Protein AF-A0A8T1V4T6-F1 (afdb_monomer_lite)

InterPro domains:
  IPR004567 Type II pantothenate kinase [PF03630] (60-181)

Organism: NCBI:txid221518

Radius of gyration: 31.43 Å; chains: 1; bounding box: 67×46×110 Å

Foldseek 3Di:
DDDDDDDDDPPPPVVVVVVVVVVVVVVVVVVVVVVVVVVVVVVVVVVVVVLVQLQLLAQWEWEQAPWKIKIKGKDAPCDPLVVVVVVVVVVVVVPDPQDPVRVVVCQLGPVVVVVVLVPADCPDQKHKPPVPKDDDVVRRTIMIMIMHTSVCVVVVVVVCVVSVNCSRHPDHHYHYPVVVD

Secondary structure (DSSP, 8-state):
-----------SHHHHHHHHHHHHHHHHHHHHHHHHHHHHHHHHHHHHHHHHHT-GGGGEEEEE-SSEEEEEEEEESSSHHHHHHHHHHHHHTS-S---HHHHHHHTT-HHHHHHHHHH--TTSSSEE-GGG-EEEGGGTEEEEEEEEEGGGHHHHHHHHHHTTGGGT----EEESGGGT-

Sequence (181 aa):
MAALVSTAAPRGRHSEVFWTRVFLFGASCVAGLIIARRRKLRRFHLHILNAKSADCGRLFGLDIGGTLAKMVYFQSADGAAAAQRRQMERQLNRSDPLTASERRRVEGSLPLIDDFVMSLHATDEAQREERLQMFVPELGGTIHFINFPTAKMDEITDFVRRRFFHRYIKKIACTGGGAFK

pLDDT: mean 80.31, std 15.37, range [41.31, 97.94]

Structure (mmCIF, N/CA/C/O backbone):
data_AF-A0A8T1V4T6-F1
#
_entry.id   AF-A0A8T1V4T6-F1
#
loop_
_atom_site.group_PDB
_atom_site.id
_atom_site.type_symbol
_atom_site.label_atom_id
_atom_site.label_alt_id
_atom_site.label_comp_id
_atom_site.label_asym_id
_atom_site.label_entity_id
_atom_site.label_seq_id
_atom_site.pdbx_PDB_ins_code
_atom_site.Cartn_x
_atom_site.Cartn_y
_atom_site.Cartn_z
_atom_site.occupancy
_atom_site.B_iso_or_equiv
_atom_site.auth_seq_id
_atom_site.auth_comp_id
_atom_site.auth_asym_id
_atom_site.auth_atom_id
_atom_site.pdbx_PDB_model_num
ATOM 1 N N . MET A 1 1 ? 50.182 -22.732 -92.334 1.00 41.31 1 MET A N 1
ATOM 2 C CA . MET A 1 1 ? 49.968 -23.240 -90.962 1.00 41.31 1 MET A CA 1
ATOM 3 C C . MET A 1 1 ? 49.530 -22.077 -90.095 1.00 41.31 1 MET A C 1
ATOM 5 O O . MET A 1 1 ? 50.214 -21.064 -90.074 1.00 41.31 1 MET A O 1
ATOM 9 N N . ALA A 1 2 ? 48.349 -22.196 -89.494 1.00 44.50 2 ALA A N 1
ATOM 10 C CA . ALA A 1 2 ? 47.693 -21.164 -88.699 1.00 44.50 2 ALA A CA 1
ATOM 11 C C . ALA A 1 2 ? 48.099 -21.256 -87.220 1.00 44.50 2 ALA A C 1
ATOM 13 O O . ALA A 1 2 ? 48.260 -22.358 -86.702 1.00 44.50 2 ALA A O 1
ATOM 14 N N . ALA A 1 3 ? 48.172 -20.115 -86.534 1.00 42.84 3 ALA A N 1
ATOM 15 C CA . ALA A 1 3 ? 48.060 -20.046 -85.080 1.00 42.84 3 ALA A CA 1
ATOM 16 C C . ALA A 1 3 ? 47.331 -18.747 -84.700 1.00 42.84 3 ALA A C 1
ATOM 18 O O . ALA A 1 3 ? 47.912 -17.665 -84.683 1.00 42.84 3 ALA A O 1
ATOM 19 N N . LEU A 1 4 ? 46.027 -18.867 -84.443 1.00 48.00 4 LEU A N 1
ATOM 20 C CA . LEU A 1 4 ? 45.210 -17.842 -83.797 1.00 48.00 4 LEU A CA 1
ATOM 21 C C . LEU A 1 4 ? 45.534 -17.855 -82.298 1.00 48.00 4 LEU A C 1
ATOM 23 O O . LEU A 1 4 ? 45.198 -18.806 -81.594 1.00 48.00 4 LEU A O 1
ATOM 27 N N . VAL A 1 5 ? 46.178 -16.798 -81.804 1.00 46.62 5 VAL A N 1
ATOM 28 C CA . VAL A 1 5 ? 46.331 -16.555 -80.365 1.00 46.62 5 VAL A CA 1
ATOM 29 C C . VAL A 1 5 ? 45.009 -15.995 -79.841 1.00 46.62 5 VAL A C 1
ATOM 31 O O . VAL A 1 5 ? 44.664 -14.841 -80.078 1.00 46.62 5 VAL A O 1
ATOM 34 N N . SER A 1 6 ? 44.250 -16.843 -79.149 1.00 45.31 6 SER A N 1
ATOM 35 C CA . SER A 1 6 ? 43.031 -16.469 -78.433 1.00 45.31 6 SER A CA 1
ATOM 36 C C . SER A 1 6 ? 43.394 -15.690 -77.167 1.00 45.31 6 SER A C 1
ATOM 38 O O . SER A 1 6 ? 43.809 -16.271 -76.164 1.00 45.31 6 SER A O 1
ATOM 40 N N . THR A 1 7 ? 43.215 -14.372 -77.190 1.00 47.09 7 THR A N 1
ATOM 41 C CA . THR A 1 7 ? 43.298 -13.517 -76.003 1.00 47.09 7 THR A CA 1
ATOM 42 C C . THR A 1 7 ? 42.040 -13.699 -75.147 1.00 47.09 7 THR A C 1
ATOM 44 O O . THR A 1 7 ? 40.992 -13.099 -75.376 1.00 47.09 7 THR A O 1
ATOM 47 N N . ALA A 1 8 ? 42.124 -14.572 -74.141 1.00 47.97 8 ALA A N 1
ATOM 48 C CA . ALA A 1 8 ? 41.074 -14.732 -73.141 1.00 47.97 8 ALA A CA 1
ATOM 49 C C . ALA A 1 8 ? 41.021 -13.496 -72.220 1.00 47.97 8 ALA A C 1
ATOM 51 O O . ALA A 1 8 ? 41.968 -13.195 -71.495 1.00 47.97 8 ALA A O 1
ATOM 52 N N . ALA A 1 9 ? 39.902 -12.770 -72.259 1.00 56.16 9 ALA A N 1
ATOM 53 C CA . ALA A 1 9 ? 39.629 -11.616 -71.405 1.00 56.16 9 ALA A CA 1
ATOM 54 C C . ALA A 1 9 ? 39.492 -12.004 -69.911 1.00 56.16 9 ALA A C 1
ATOM 56 O O . ALA A 1 9 ? 39.000 -13.094 -69.598 1.00 56.16 9 ALA A O 1
ATOM 57 N N . PRO A 1 10 ? 39.832 -11.112 -68.957 1.00 51.41 10 PRO A N 1
ATOM 58 C CA . PRO A 1 10 ? 39.801 -11.423 -67.531 1.00 51.41 10 PRO A CA 1
ATOM 59 C C . PRO A 1 10 ? 38.364 -11.337 -66.988 1.00 51.41 10 PRO A C 1
ATOM 61 O O . PRO A 1 10 ? 37.916 -10.289 -66.531 1.00 51.41 10 PRO A O 1
ATOM 64 N N . ARG A 1 11 ? 37.614 -12.447 -67.016 1.00 55.03 11 ARG A N 1
ATOM 65 C CA . ARG A 1 11 ? 36.225 -12.517 -66.503 1.00 55.03 11 ARG A CA 1
ATOM 66 C C . ARG A 1 11 ? 36.086 -12.791 -64.992 1.00 55.03 11 ARG A C 1
ATOM 68 O O . ARG A 1 11 ? 34.968 -12.788 -64.493 1.00 55.03 11 ARG A O 1
ATOM 75 N N . GLY A 1 12 ? 37.177 -12.985 -64.244 1.00 58.31 12 GLY A N 1
ATOM 76 C CA . GLY A 1 12 ? 37.119 -13.450 -62.842 1.00 58.31 12 GLY A CA 1
ATOM 77 C C . GLY A 1 12 ? 37.014 -12.377 -61.745 1.00 58.31 12 GLY A C 1
ATOM 78 O O . GLY A 1 12 ? 36.617 -12.683 -60.627 1.00 58.31 12 GLY A O 1
ATOM 79 N N . ARG A 1 13 ? 37.353 -11.109 -62.019 1.00 57.75 13 ARG A N 1
ATOM 80 C CA . ARG A 1 13 ? 37.477 -10.083 -60.956 1.00 57.75 13 ARG A CA 1
ATOM 81 C C . ARG A 1 13 ? 36.145 -9.445 -60.550 1.00 57.75 13 ARG A C 1
ATOM 83 O O . ARG A 1 13 ? 35.977 -9.035 -59.408 1.00 57.75 13 ARG A O 1
ATOM 90 N N . HIS A 1 14 ? 35.194 -9.369 -61.479 1.00 59.72 14 HIS A N 1
ATOM 91 C CA . HIS A 1 14 ? 33.883 -8.758 -61.240 1.00 59.72 14 HIS A CA 1
ATOM 92 C C . HIS A 1 14 ? 32.941 -9.659 -60.427 1.00 59.72 14 HIS A C 1
ATOM 94 O O . HIS A 1 14 ? 32.147 -9.147 -59.639 1.00 59.72 14 HIS A O 1
ATOM 100 N N . SER A 1 15 ? 33.040 -10.985 -60.581 1.00 70.19 15 SER A N 1
ATOM 101 C CA . SER A 1 15 ? 32.214 -11.947 -59.842 1.00 70.19 15 SER A CA 1
ATOM 102 C C . SER A 1 15 ? 32.583 -11.994 -58.361 1.00 70.19 15 SER A C 1
ATOM 104 O O . SER A 1 15 ? 31.698 -11.930 -57.516 1.00 70.19 15 SER A O 1
ATOM 106 N N . GLU A 1 16 ? 33.876 -12.025 -58.039 1.00 76.88 16 GLU A N 1
ATOM 107 C CA . GLU A 1 16 ? 34.390 -12.019 -56.660 1.00 76.88 16 GLU A CA 1
ATOM 108 C C . GLU A 1 16 ? 33.933 -10.774 -55.886 1.00 76.88 16 GLU A C 1
ATOM 110 O O . GLU A 1 16 ? 33.398 -10.866 -54.780 1.00 76.88 16 GLU A O 1
ATOM 115 N N . VAL A 1 17 ? 34.065 -9.592 -56.496 1.00 80.94 17 VAL A N 1
ATOM 116 C CA . VAL A 1 17 ? 33.632 -8.325 -55.889 1.00 80.94 17 VAL A CA 1
ATOM 117 C C . VAL A 1 17 ? 32.110 -8.285 -55.721 1.00 80.94 17 VAL A C 1
ATOM 119 O O . VAL A 1 17 ? 31.621 -7.810 -54.695 1.00 80.94 17 VAL A O 1
ATOM 122 N N . PHE A 1 18 ? 31.345 -8.803 -56.686 1.00 82.38 18 PHE A N 1
ATOM 123 C CA . PHE A 1 18 ? 29.888 -8.889 -56.584 1.00 82.38 18 PHE A CA 1
ATOM 124 C C . PHE A 1 18 ? 29.450 -9.790 -55.421 1.00 82.38 18 PHE A C 1
ATOM 126 O O . PHE A 1 18 ? 28.697 -9.342 -54.555 1.00 82.38 18 PHE A O 1
ATOM 133 N N . TRP A 1 19 ? 29.979 -11.014 -55.337 1.00 84.81 19 TRP A N 1
ATOM 134 C CA . TRP A 1 19 ? 29.668 -11.951 -54.254 1.00 84.81 19 TRP A CA 1
ATOM 135 C C . TRP A 1 19 ? 30.104 -11.425 -52.883 1.00 84.81 19 TRP A C 1
ATOM 137 O O . TRP A 1 19 ? 29.357 -11.554 -51.914 1.00 84.81 19 TRP A O 1
ATOM 147 N N . THR A 1 20 ? 31.245 -10.735 -52.808 1.00 86.19 20 THR A N 1
ATOM 148 C CA . THR A 1 20 ? 31.714 -10.088 -51.572 1.00 86.19 20 THR A CA 1
ATOM 149 C C . THR A 1 20 ? 30.748 -8.996 -51.103 1.00 86.19 20 THR A C 1
ATOM 151 O O . THR A 1 20 ? 30.432 -8.909 -49.916 1.00 86.19 20 THR A O 1
ATOM 154 N N . ARG A 1 21 ? 30.217 -8.180 -52.025 1.00 88.31 21 ARG A N 1
ATOM 155 C CA . ARG A 1 21 ? 29.231 -7.129 -51.710 1.00 88.31 21 ARG A CA 1
ATOM 156 C C . ARG A 1 21 ? 27.885 -7.710 -51.282 1.00 88.31 21 ARG A C 1
ATOM 158 O O . ARG A 1 21 ? 27.292 -7.200 -50.335 1.00 88.31 21 ARG A O 1
ATOM 165 N N . VAL A 1 22 ? 27.433 -8.785 -51.929 1.00 88.88 22 VAL A N 1
ATOM 166 C CA . VAL A 1 22 ? 26.210 -9.509 -51.542 1.00 88.88 22 VAL A CA 1
ATOM 167 C C . VAL A 1 22 ? 26.361 -10.123 -50.147 1.00 88.88 22 VAL A C 1
ATOM 169 O O . VAL A 1 22 ? 25.470 -9.966 -49.312 1.00 88.88 22 VAL A O 1
ATOM 172 N N . PHE A 1 23 ? 27.503 -10.751 -49.857 1.00 89.88 23 PHE A N 1
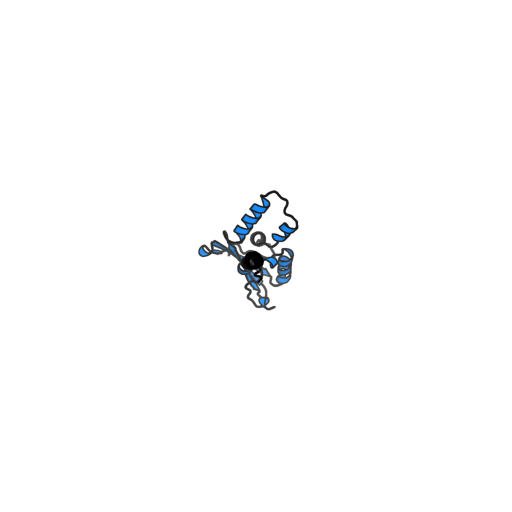ATOM 173 C CA . PHE A 1 23 ? 27.786 -11.324 -48.542 1.00 89.88 23 PHE A CA 1
ATOM 174 C C . PHE A 1 23 ? 27.844 -10.254 -47.444 1.00 89.88 23 PHE A C 1
ATOM 176 O O . PHE A 1 23 ? 27.189 -10.398 -46.413 1.00 89.88 23 PHE A O 1
ATOM 183 N N . LEU A 1 24 ? 28.559 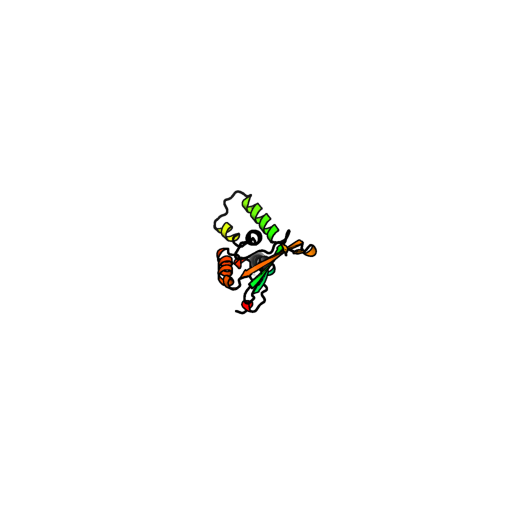-9.146 -47.675 1.00 89.69 24 LEU A N 1
ATOM 184 C CA . LEU A 1 24 ? 28.629 -8.018 -46.737 1.00 89.69 24 LEU A CA 1
ATOM 185 C C . LEU A 1 24 ? 27.253 -7.402 -46.471 1.00 89.69 24 LEU A C 1
ATOM 187 O O . LEU A 1 24 ? 26.930 -7.085 -45.325 1.00 89.69 24 LEU A O 1
ATOM 191 N N . PHE A 1 25 ? 26.425 -7.262 -47.508 1.00 90.44 25 PHE A N 1
ATOM 192 C CA . PHE A 1 25 ? 25.059 -6.770 -47.365 1.00 90.44 25 PHE A CA 1
ATOM 193 C C . PHE A 1 25 ? 24.203 -7.730 -46.528 1.00 90.44 25 PHE A C 1
ATOM 195 O O . PHE A 1 25 ? 23.598 -7.309 -45.543 1.00 90.44 25 PHE A O 1
ATOM 202 N N . GLY A 1 26 ? 24.226 -9.029 -46.847 1.00 91.88 26 GLY A N 1
ATOM 203 C CA . GLY A 1 26 ? 23.513 -10.056 -46.086 1.00 91.88 26 GLY A CA 1
ATOM 204 C C . GLY A 1 26 ? 23.947 -10.112 -44.617 1.00 91.88 26 GLY A C 1
ATOM 205 O O . GLY A 1 26 ? 23.105 -10.090 -43.719 1.00 91.88 26 GLY A O 1
ATOM 206 N N . ALA A 1 27 ? 25.256 -10.093 -44.355 1.00 93.25 27 ALA A N 1
ATOM 207 C CA . ALA A 1 27 ? 25.813 -10.077 -43.005 1.00 93.25 27 ALA A CA 1
ATOM 208 C C . ALA A 1 27 ? 25.408 -8.814 -42.223 1.00 93.25 27 ALA A C 1
ATOM 210 O O . ALA A 1 27 ? 25.050 -8.907 -41.047 1.00 93.25 27 ALA A O 1
ATOM 211 N N . SER A 1 28 ? 25.394 -7.646 -42.875 1.00 93.19 28 SER A N 1
ATOM 212 C CA . SER A 1 28 ? 24.959 -6.379 -42.273 1.00 93.19 28 SER A CA 1
ATOM 213 C C . SER A 1 28 ? 23.466 -6.388 -41.918 1.00 93.19 28 SER A C 1
ATOM 215 O O . SER A 1 28 ? 23.089 -5.995 -40.811 1.00 93.19 28 SER A O 1
ATOM 217 N N . CYS A 1 29 ? 22.608 -6.928 -42.792 1.00 92.81 29 CYS A N 1
ATOM 218 C CA . CYS A 1 29 ? 21.184 -7.109 -42.502 1.00 92.81 29 CYS A CA 1
ATOM 219 C C . CYS A 1 29 ? 20.954 -8.040 -41.302 1.00 92.81 29 CYS A C 1
ATOM 221 O O . CYS A 1 29 ? 20.186 -7.704 -40.396 1.00 92.81 29 CYS A O 1
ATOM 223 N N . VAL A 1 30 ? 21.649 -9.183 -41.250 1.00 93.62 30 VAL A N 1
ATOM 224 C CA . VAL A 1 30 ? 21.557 -10.132 -40.127 1.00 93.62 30 VAL A CA 1
ATOM 225 C C . VAL A 1 30 ? 22.047 -9.490 -38.826 1.00 93.62 30 VAL A C 1
ATOM 227 O O . VAL A 1 30 ? 21.364 -9.578 -37.801 1.00 93.62 30 VAL A O 1
ATOM 230 N N . ALA A 1 31 ? 23.175 -8.777 -38.855 1.00 92.50 31 ALA A N 1
ATOM 231 C CA . ALA A 1 31 ? 23.681 -8.040 -37.699 1.00 92.50 31 ALA A CA 1
ATOM 232 C C . ALA A 1 31 ? 22.678 -6.973 -37.220 1.00 92.50 31 ALA A C 1
ATOM 234 O O . ALA A 1 31 ? 22.408 -6.870 -36.019 1.00 92.50 31 ALA A O 1
ATOM 235 N N . GLY A 1 32 ? 22.055 -6.237 -38.146 1.00 91.81 32 GLY A N 1
ATOM 236 C CA . GLY A 1 32 ? 21.000 -5.265 -37.856 1.00 91.81 32 GLY A CA 1
ATOM 237 C C . GLY A 1 32 ? 19.788 -5.891 -37.159 1.00 91.81 32 GLY A C 1
ATOM 238 O O . GLY A 1 32 ? 19.333 -5.379 -36.131 1.00 91.81 32 GLY A O 1
ATOM 239 N N . LEU A 1 33 ? 19.312 -7.042 -37.644 1.00 92.31 33 LEU A N 1
ATOM 240 C CA . LEU A 1 33 ? 18.215 -7.795 -37.023 1.00 92.31 33 LEU A CA 1
ATOM 241 C C . LEU A 1 33 ? 18.579 -8.292 -35.615 1.00 92.31 33 LEU A C 1
ATOM 243 O O . LEU A 1 33 ? 17.770 -8.175 -34.689 1.00 92.31 33 LEU A O 1
ATOM 247 N N . ILE A 1 34 ? 19.807 -8.783 -35.414 1.00 91.88 34 ILE A N 1
ATOM 248 C CA . ILE A 1 34 ? 20.301 -9.209 -34.096 1.00 91.88 34 ILE A CA 1
ATOM 249 C C . ILE A 1 34 ? 20.349 -8.021 -33.126 1.00 91.88 34 ILE A C 1
ATOM 251 O O . ILE A 1 34 ? 19.895 -8.140 -31.983 1.00 91.88 34 ILE A O 1
ATOM 255 N N . ILE A 1 35 ? 20.846 -6.860 -33.560 1.00 91.00 35 ILE A N 1
ATOM 256 C CA . ILE A 1 35 ? 20.898 -5.642 -32.739 1.00 91.00 35 ILE A CA 1
ATOM 257 C C . ILE A 1 35 ? 19.484 -5.166 -32.388 1.00 91.00 35 ILE A C 1
ATOM 259 O O . ILE A 1 35 ? 19.213 -4.872 -31.219 1.00 91.00 35 ILE A O 1
ATOM 263 N N . ALA A 1 36 ? 18.561 -5.132 -33.353 1.00 88.56 36 ALA A N 1
ATOM 264 C CA . ALA A 1 36 ? 17.168 -4.751 -33.124 1.00 88.56 36 ALA A CA 1
ATOM 265 C C . ALA A 1 36 ? 16.482 -5.691 -32.118 1.00 88.56 36 ALA A C 1
ATOM 267 O O . ALA A 1 36 ? 15.856 -5.227 -31.158 1.00 88.56 36 ALA A O 1
ATOM 268 N N . ARG A 1 37 ? 16.680 -7.010 -32.262 1.00 89.19 37 ARG A N 1
ATOM 269 C CA . ARG A 1 37 ? 16.174 -8.019 -31.320 1.00 89.19 37 ARG A CA 1
ATOM 270 C C . ARG A 1 37 ? 16.769 -7.838 -29.924 1.00 89.19 37 ARG A C 1
ATOM 272 O O . ARG A 1 37 ? 16.021 -7.837 -28.948 1.00 89.19 37 ARG A O 1
ATOM 279 N N . ARG A 1 38 ? 18.084 -7.612 -29.809 1.00 84.38 38 ARG A N 1
ATOM 280 C CA . ARG A 1 38 ? 18.755 -7.342 -28.523 1.00 84.38 38 ARG A CA 1
ATOM 281 C C . ARG A 1 38 ? 18.233 -6.062 -27.865 1.00 84.38 38 ARG A C 1
ATOM 283 O O . ARG A 1 38 ? 18.021 -6.056 -26.656 1.00 84.38 38 ARG A O 1
ATOM 290 N N . ARG A 1 39 ? 17.983 -4.991 -28.628 1.00 83.00 39 ARG A N 1
ATOM 291 C CA . ARG A 1 39 ? 17.390 -3.740 -28.112 1.00 83.00 39 ARG A CA 1
ATOM 292 C C . ARG A 1 39 ? 15.955 -3.952 -27.626 1.00 83.00 39 ARG A C 1
ATOM 294 O O . ARG A 1 39 ? 15.617 -3.487 -26.541 1.00 83.00 39 ARG A O 1
ATOM 301 N N . LYS A 1 40 ? 15.131 -4.687 -28.382 1.00 81.38 40 LYS A N 1
ATOM 302 C CA . LYS A 1 40 ? 13.750 -5.022 -27.993 1.00 81.38 40 LYS A CA 1
ATOM 303 C C . LYS A 1 40 ? 13.717 -5.870 -26.721 1.00 81.38 40 LYS A C 1
ATOM 305 O O . LYS A 1 40 ? 12.962 -5.551 -25.808 1.00 81.38 40 LYS A O 1
ATOM 310 N N . LEU A 1 41 ? 14.586 -6.878 -26.623 1.00 79.44 41 LEU A N 1
ATOM 311 C CA . LEU A 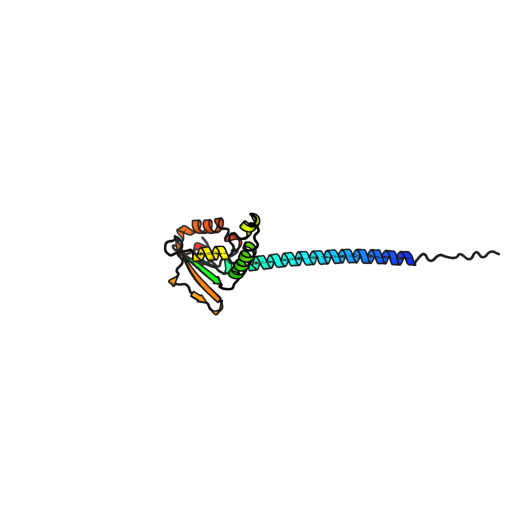1 41 ? 14.697 -7.720 -25.433 1.00 79.44 41 LEU A CA 1
ATOM 312 C C . LEU A 1 41 ? 15.168 -6.921 -24.213 1.00 79.44 41 LEU A C 1
ATOM 314 O O . LEU A 1 41 ? 14.588 -7.074 -23.147 1.00 79.44 41 LEU A O 1
ATOM 318 N N . ARG A 1 42 ? 16.150 -6.019 -24.361 1.00 69.38 42 ARG A N 1
ATOM 319 C CA . ARG A 1 42 ? 16.565 -5.122 -23.267 1.00 69.38 42 ARG A CA 1
ATOM 320 C C . ARG A 1 42 ? 15.434 -4.206 -22.813 1.00 69.38 42 ARG A C 1
ATOM 322 O O . ARG A 1 42 ? 15.231 -4.079 -21.615 1.00 69.38 42 ARG A O 1
ATOM 329 N N . ARG A 1 43 ? 14.678 -3.598 -23.737 1.00 70.38 43 ARG A N 1
ATOM 330 C CA . ARG A 1 43 ? 13.505 -2.771 -23.390 1.00 70.38 43 ARG A CA 1
ATOM 331 C C . ARG A 1 43 ? 12.444 -3.579 -22.648 1.00 70.38 43 ARG A C 1
ATOM 333 O O . ARG A 1 43 ? 11.905 -3.101 -21.661 1.00 70.38 43 ARG A O 1
ATOM 340 N N . PHE A 1 44 ? 12.182 -4.803 -23.095 1.00 62.75 44 PHE A N 1
ATOM 341 C CA . PHE A 1 44 ? 11.249 -5.709 -22.433 1.00 62.75 44 PHE A CA 1
ATOM 342 C C . PHE A 1 44 ? 11.743 -6.128 -21.042 1.00 62.75 44 PHE A C 1
ATOM 344 O O . PHE A 1 44 ? 10.989 -6.068 -20.079 1.00 62.75 44 PHE A O 1
ATOM 351 N N . HIS A 1 45 ? 13.025 -6.468 -20.911 1.00 60.81 45 HIS A N 1
ATOM 352 C CA . HIS A 1 45 ? 13.643 -6.822 -19.636 1.00 60.81 45 HIS A CA 1
ATOM 353 C C . HIS A 1 45 ? 13.622 -5.635 -18.661 1.00 60.81 45 HIS A C 1
ATOM 355 O O . HIS A 1 45 ? 13.239 -5.802 -17.511 1.00 60.81 45 HIS A O 1
ATOM 361 N N . LEU A 1 46 ? 13.946 -4.426 -19.128 1.00 58.47 46 LEU A N 1
ATOM 362 C CA . LEU A 1 46 ? 13.816 -3.192 -18.349 1.00 58.47 46 LEU A CA 1
ATOM 363 C C . LEU A 1 46 ? 12.366 -2.928 -17.944 1.00 58.47 46 LEU A C 1
ATOM 365 O O . LEU A 1 46 ? 12.126 -2.518 -16.818 1.00 58.47 46 LEU A O 1
ATOM 369 N N . HIS A 1 47 ? 11.397 -3.192 -18.822 1.00 60.50 47 HIS A N 1
ATOM 370 C CA . HIS A 1 47 ? 9.980 -3.061 -18.490 1.00 60.50 47 HIS A CA 1
ATOM 371 C C . HIS A 1 47 ? 9.551 -4.065 -17.413 1.00 60.50 47 HIS A C 1
ATOM 373 O O . HIS A 1 47 ? 8.857 -3.682 -16.478 1.00 60.50 47 HIS A O 1
ATOM 379 N N . ILE A 1 48 ? 10.010 -5.318 -17.493 1.00 58.38 48 ILE A N 1
ATOM 380 C CA . ILE A 1 48 ? 9.765 -6.342 -16.468 1.00 58.38 48 ILE A CA 1
ATOM 381 C C . ILE A 1 48 ? 10.417 -5.962 -15.140 1.00 58.38 48 ILE A C 1
ATOM 383 O O . ILE A 1 48 ? 9.772 -6.069 -14.101 1.00 58.38 48 ILE A O 1
ATOM 387 N N . LEU A 1 49 ? 11.682 -5.533 -15.155 1.00 56.22 49 LEU A N 1
ATOM 388 C CA . LEU A 1 49 ? 12.379 -5.100 -13.946 1.00 56.22 49 LEU A CA 1
ATOM 389 C C . LEU A 1 49 ? 11.684 -3.891 -13.325 1.00 56.22 49 LEU A C 1
ATOM 391 O O . LEU A 1 49 ? 11.421 -3.918 -12.131 1.00 56.22 49 LEU A O 1
ATOM 395 N N . ASN A 1 50 ? 11.304 -2.902 -14.138 1.00 57.09 50 ASN A N 1
ATOM 396 C CA . ASN A 1 50 ? 10.570 -1.724 -13.686 1.00 57.09 50 ASN A CA 1
ATOM 397 C C . ASN A 1 50 ? 9.192 -2.092 -13.104 1.00 57.09 50 ASN A C 1
ATOM 399 O O . ASN A 1 50 ? 8.799 -1.599 -12.053 1.00 57.09 50 ASN A O 1
ATOM 403 N N . ALA A 1 51 ? 8.468 -3.013 -13.747 1.00 56.78 51 ALA A N 1
ATOM 404 C CA . ALA A 1 51 ? 7.186 -3.509 -13.253 1.00 56.78 51 ALA A CA 1
ATOM 405 C C . ALA A 1 51 ? 7.329 -4.299 -11.939 1.00 56.78 51 ALA A C 1
ATOM 407 O O . ALA A 1 51 ? 6.471 -4.189 -11.069 1.00 56.78 51 ALA A O 1
ATOM 408 N N . LYS A 1 52 ? 8.421 -5.058 -11.762 1.00 49.69 52 LYS A N 1
ATOM 409 C CA . LYS A 1 52 ? 8.738 -5.766 -10.508 1.00 49.69 52 LYS A CA 1
ATOM 410 C C . LYS A 1 52 ? 9.226 -4.828 -9.398 1.00 49.69 52 LYS A C 1
ATOM 412 O O . LYS A 1 52 ? 8.943 -5.083 -8.230 1.00 49.69 52 LYS A O 1
ATOM 417 N N . SER A 1 53 ? 9.942 -3.754 -9.732 1.00 55.56 53 SER A N 1
ATOM 418 C CA . SER A 1 53 ? 10.342 -2.718 -8.770 1.00 55.56 53 SER A CA 1
ATOM 419 C C . SER A 1 53 ? 9.196 -1.783 -8.386 1.00 55.56 53 SER A C 1
ATOM 421 O O . SER A 1 53 ? 9.298 -1.098 -7.377 1.00 55.56 53 SER A O 1
ATOM 423 N N . ALA A 1 54 ? 8.111 -1.766 -9.164 1.00 63.19 54 ALA A N 1
ATOM 424 C CA . ALA A 1 54 ? 6.916 -0.977 -8.884 1.00 63.19 54 ALA A CA 1
ATOM 425 C C . ALA A 1 54 ? 5.887 -1.699 -7.996 1.00 63.19 54 ALA A C 1
ATOM 427 O O . ALA A 1 54 ? 4.870 -1.090 -7.676 1.00 63.19 54 ALA A O 1
ATOM 428 N N . ASP A 1 55 ? 6.120 -2.965 -7.615 1.00 80.50 55 ASP A N 1
ATOM 429 C CA . ASP A 1 55 ? 5.235 -3.657 -6.673 1.00 80.50 55 ASP A CA 1
ATOM 430 C C . ASP A 1 55 ? 5.434 -3.109 -5.255 1.00 80.50 55 ASP A C 1
ATOM 432 O O . ASP A 1 55 ? 6.416 -3.433 -4.571 1.00 80.50 55 ASP A O 1
ATOM 436 N N . CYS A 1 56 ? 4.494 -2.267 -4.834 1.00 84.81 56 CYS A N 1
ATOM 437 C CA . CYS A 1 56 ? 4.465 -1.659 -3.514 1.00 84.81 56 CYS A CA 1
ATOM 438 C C . CYS A 1 56 ? 3.791 -2.543 -2.461 1.00 84.81 56 CYS A C 1
ATOM 440 O O . CYS A 1 56 ? 3.805 -2.181 -1.290 1.00 84.81 56 CYS A O 1
ATOM 442 N N . GLY A 1 57 ? 3.284 -3.727 -2.824 1.00 88.75 57 GLY A N 1
ATOM 443 C CA . GLY A 1 57 ? 2.661 -4.650 -1.873 1.00 88.75 57 GLY A CA 1
ATOM 444 C C . GLY A 1 57 ? 3.584 -5.091 -0.729 1.00 88.75 57 GLY A C 1
ATOM 445 O O . GLY A 1 57 ? 3.121 -5.346 0.377 1.00 88.75 57 GLY A O 1
ATOM 446 N N . ARG A 1 58 ? 4.908 -5.054 -0.947 1.00 88.94 58 ARG A N 1
ATOM 447 C CA . ARG A 1 58 ? 5.941 -5.291 0.082 1.00 88.94 58 ARG A CA 1
ATOM 448 C C . ARG A 1 58 ? 5.940 -4.285 1.241 1.00 88.94 58 ARG A C 1
ATOM 450 O O . ARG A 1 58 ? 6.581 -4.540 2.251 1.00 88.94 58 ARG A O 1
ATOM 457 N N . LEU A 1 59 ? 5.313 -3.124 1.056 1.00 91.44 59 LEU A N 1
ATOM 458 C CA . LEU A 1 59 ? 5.215 -2.076 2.074 1.00 91.44 59 LEU A CA 1
ATOM 459 C C . LEU A 1 59 ? 4.060 -2.339 3.042 1.00 91.44 59 LEU A C 1
ATOM 461 O O . LEU A 1 59 ? 3.923 -1.618 4.024 1.00 91.44 59 LEU A O 1
ATOM 465 N N . PHE A 1 60 ? 3.236 -3.349 2.756 1.00 94.44 60 PHE A N 1
ATOM 466 C CA . PHE A 1 60 ? 2.052 -3.687 3.524 1.00 94.44 60 PHE A CA 1
ATOM 467 C C . PHE A 1 60 ? 2.217 -5.035 4.219 1.00 94.44 60 PHE A C 1
ATOM 469 O O . PHE A 1 60 ? 2.721 -6.001 3.640 1.00 94.44 60 PHE A O 1
ATOM 476 N N . GLY A 1 61 ? 1.705 -5.107 5.441 1.00 96.56 61 GLY A N 1
ATOM 477 C CA . GLY A 1 61 ? 1.362 -6.352 6.118 1.00 96.56 61 GLY A CA 1
ATOM 478 C C . GLY A 1 61 ? -0.096 -6.296 6.552 1.00 96.56 61 GLY A C 1
ATOM 479 O O . GLY A 1 61 ? -0.558 -5.242 6.980 1.00 96.56 61 GLY A O 1
ATOM 480 N N . LEU A 1 62 ? -0.824 -7.402 6.427 1.00 97.12 62 LEU A N 1
ATOM 481 C CA . LEU A 1 62 ? -2.239 -7.475 6.786 1.00 97.12 62 LEU A CA 1
ATOM 482 C C . LEU A 1 62 ? -2.494 -8.671 7.713 1.00 97.12 62 LEU A C 1
ATOM 484 O O . LEU A 1 62 ? -2.022 -9.775 7.465 1.00 97.12 62 LEU A O 1
ATOM 488 N N . ASP A 1 63 ? -3.243 -8.461 8.784 1.00 97.94 63 ASP A N 1
ATOM 489 C CA . ASP A 1 63 ? -3.750 -9.505 9.675 1.00 97.94 63 ASP A CA 1
ATOM 490 C C . ASP A 1 63 ? -5.273 -9.412 9.694 1.00 97.94 63 ASP A C 1
ATOM 492 O O . ASP A 1 63 ? -5.830 -8.442 10.212 1.00 97.94 63 ASP A O 1
ATOM 496 N N . ILE A 1 64 ? -5.948 -10.398 9.103 1.00 97.62 64 ILE A N 1
ATOM 497 C CA . ILE A 1 64 ? -7.410 -10.435 9.031 1.00 97.62 64 ILE A CA 1
ATOM 498 C C . ILE A 1 64 ? -7.925 -11.389 10.112 1.00 97.62 64 ILE A C 1
ATOM 500 O O . ILE A 1 64 ? -8.054 -12.603 9.912 1.00 97.62 64 ILE A O 1
ATOM 504 N N . GLY A 1 65 ? -8.219 -10.823 11.282 1.00 96.94 65 GLY A N 1
ATOM 505 C CA . GLY A 1 65 ? -8.833 -11.534 12.400 1.00 96.94 65 GLY A CA 1
ATOM 506 C C . GLY A 1 65 ? -10.338 -11.750 12.214 1.00 96.94 65 GLY A C 1
ATOM 507 O O . GLY A 1 65 ? -10.936 -11.292 11.245 1.00 96.94 65 GLY A O 1
ATOM 508 N N . GLY A 1 66 ? -10.981 -12.425 13.173 1.00 96.81 66 GLY A N 1
ATOM 509 C CA . GLY A 1 66 ? -12.433 -12.665 13.130 1.00 96.81 66 GLY A CA 1
ATOM 510 C C . GLY A 1 66 ? -13.280 -11.396 13.286 1.00 96.81 66 GLY A C 1
ATOM 511 O O . GLY A 1 66 ? -14.323 -11.274 12.651 1.00 96.81 66 GLY A O 1
ATOM 512 N N . THR A 1 67 ? -12.806 -10.442 14.090 1.00 96.12 67 THR A N 1
ATOM 513 C CA . THR A 1 67 ? -13.537 -9.203 14.412 1.00 96.12 67 THR A CA 1
ATOM 514 C C . THR A 1 67 ? -12.836 -7.955 13.892 1.00 96.12 67 THR A C 1
ATOM 516 O O . THR A 1 67 ? -13.492 -7.029 13.423 1.00 96.12 67 THR A O 1
ATOM 519 N N . LEU A 1 68 ? -11.508 -7.922 13.986 1.00 95.94 68 LEU A N 1
ATOM 520 C CA . LEU A 1 68 ? -10.690 -6.766 13.648 1.00 95.94 68 LEU A CA 1
ATOM 521 C C . LEU A 1 68 ? -9.613 -7.175 12.646 1.00 95.94 68 LEU A C 1
ATOM 523 O O . LEU A 1 68 ? -8.859 -8.122 12.899 1.00 95.94 68 LEU A O 1
ATOM 527 N N . ALA A 1 69 ? -9.515 -6.418 11.560 1.00 96.94 69 ALA A N 1
ATOM 528 C CA . ALA A 1 69 ? -8.403 -6.469 10.635 1.00 96.94 69 ALA A CA 1
ATOM 529 C C . ALA A 1 69 ? -7.386 -5.379 10.997 1.00 96.94 69 ALA A C 1
ATOM 531 O O . ALA A 1 69 ? -7.752 -4.273 11.402 1.00 96.94 69 ALA A O 1
ATOM 532 N N . LYS A 1 70 ? -6.100 -5.699 10.866 1.00 96.94 70 LYS A N 1
ATOM 533 C CA . LYS A 1 70 ? -4.989 -4.779 11.127 1.00 96.94 70 LYS A CA 1
ATOM 534 C C . LYS A 1 70 ? -4.096 -4.717 9.909 1.00 96.94 70 LYS A C 1
ATOM 536 O O . LYS A 1 70 ? -3.721 -5.753 9.368 1.00 96.94 70 LYS A O 1
ATOM 541 N N . MET A 1 71 ? -3.720 -3.516 9.509 1.00 95.88 71 MET A N 1
ATOM 542 C CA . MET A 1 71 ? -2.782 -3.269 8.431 1.00 95.88 71 MET A CA 1
ATOM 543 C C . MET A 1 71 ? -1.583 -2.494 8.962 1.00 95.88 71 MET A C 1
ATOM 545 O O . MET A 1 71 ? -1.720 -1.500 9.670 1.00 95.88 71 MET A O 1
ATOM 549 N N . VAL A 1 72 ? -0.398 -2.947 8.586 1.00 96.81 72 VAL A N 1
ATOM 550 C CA . VAL A 1 72 ? 0.861 -2.247 8.805 1.00 96.81 72 VAL A CA 1
ATOM 551 C C . VAL A 1 72 ? 1.303 -1.670 7.471 1.00 96.81 72 VAL A C 1
ATOM 553 O O . VAL A 1 72 ? 1.276 -2.375 6.462 1.00 96.81 72 VAL A O 1
ATOM 556 N N . TYR A 1 73 ? 1.712 -0.404 7.463 1.00 95.06 73 TYR A N 1
ATOM 557 C CA . TYR A 1 73 ? 2.209 0.276 6.273 1.00 95.06 73 TYR A CA 1
ATOM 558 C C . TYR A 1 73 ? 3.569 0.923 6.529 1.00 95.06 73 TYR A C 1
ATOM 560 O O . TYR A 1 73 ? 3.703 1.756 7.421 1.00 95.06 73 TYR A O 1
ATOM 568 N N . PHE A 1 74 ? 4.575 0.572 5.731 1.00 94.12 74 PHE A N 1
ATOM 569 C CA . PHE A 1 74 ? 5.878 1.226 5.762 1.00 94.12 74 PHE A CA 1
ATOM 570 C C . PHE A 1 74 ? 5.943 2.365 4.741 1.00 94.12 74 PHE A C 1
ATOM 572 O O . PHE A 1 74 ? 5.973 2.140 3.529 1.00 94.12 74 PHE A O 1
ATOM 579 N N . GLN A 1 75 ? 6.035 3.590 5.246 1.00 91.75 75 GLN A N 1
ATOM 580 C CA . GLN A 1 75 ? 6.249 4.791 4.453 1.00 91.75 75 GLN A CA 1
ATOM 581 C C . GLN A 1 75 ? 7.738 5.149 4.447 1.00 91.75 75 GLN A C 1
ATOM 583 O O . GLN A 1 75 ? 8.305 5.518 5.473 1.00 91.75 75 GLN A O 1
ATOM 588 N N . SER A 1 76 ? 8.378 5.084 3.280 1.00 86.56 76 SER A N 1
ATOM 589 C CA . SER A 1 76 ? 9.775 5.508 3.133 1.00 86.56 76 SER A CA 1
ATOM 590 C C . SER A 1 76 ? 9.868 7.014 2.883 1.00 86.56 76 SER A C 1
ATOM 592 O O . SER A 1 76 ? 9.202 7.520 1.978 1.00 86.56 76 SER A O 1
ATOM 594 N N . ALA A 1 77 ? 10.726 7.715 3.630 1.00 75.88 77 ALA A N 1
ATOM 595 C CA . ALA A 1 77 ? 10.932 9.156 3.469 1.00 75.88 77 ALA A CA 1
ATOM 596 C C . ALA A 1 77 ? 11.681 9.503 2.165 1.00 75.88 77 ALA A C 1
ATOM 598 O O . ALA A 1 77 ? 11.370 10.500 1.519 1.00 75.88 77 ALA A O 1
ATOM 599 N N . ASP A 1 78 ? 12.605 8.637 1.730 1.00 70.94 78 ASP A N 1
ATOM 600 C CA . ASP A 1 78 ? 13.463 8.852 0.550 1.00 70.94 78 ASP A CA 1
ATOM 601 C C . ASP A 1 78 ? 13.342 7.760 -0.531 1.00 70.94 78 ASP A C 1
ATOM 603 O O . ASP A 1 78 ? 14.092 7.738 -1.510 1.00 70.94 78 ASP A O 1
ATOM 607 N N . GLY A 1 79 ? 12.391 6.838 -0.375 1.00 68.06 79 GLY A N 1
ATOM 608 C CA . GLY A 1 79 ? 12.250 5.658 -1.226 1.00 68.06 79 GLY A CA 1
ATOM 609 C C . GLY A 1 79 ? 11.503 5.880 -2.546 1.00 68.06 79 GLY A C 1
ATOM 610 O O . GLY A 1 79 ? 11.372 6.985 -3.075 1.00 68.06 79 GLY A O 1
ATOM 611 N N . ALA A 1 80 ? 10.971 4.785 -3.098 1.00 65.69 80 ALA A N 1
ATOM 612 C CA . ALA A 1 80 ? 10.279 4.777 -4.391 1.00 65.69 80 ALA A CA 1
ATOM 613 C C . ALA A 1 80 ? 9.101 5.769 -4.464 1.00 65.69 80 ALA A C 1
ATOM 615 O O . ALA A 1 80 ? 8.870 6.348 -5.524 1.00 65.69 80 ALA A O 1
ATOM 616 N N . ALA A 1 81 ? 8.399 6.002 -3.348 1.00 67.19 81 ALA A N 1
ATOM 617 C CA . ALA A 1 81 ? 7.317 6.981 -3.253 1.00 67.19 81 ALA A CA 1
ATOM 618 C C . ALA A 1 81 ? 7.827 8.409 -3.486 1.00 67.19 81 ALA A C 1
ATOM 620 O O . ALA A 1 81 ? 7.309 9.110 -4.350 1.00 67.19 81 ALA A O 1
ATOM 621 N N . ALA A 1 82 ? 8.892 8.817 -2.788 1.00 69.38 82 ALA A N 1
ATOM 622 C CA . ALA A 1 82 ? 9.510 10.132 -2.939 1.00 69.38 82 ALA A CA 1
ATOM 623 C C . ALA A 1 82 ? 10.082 10.335 -4.352 1.00 69.38 82 ALA A C 1
ATOM 625 O O . ALA A 1 82 ? 9.909 11.395 -4.954 1.00 69.38 82 ALA A O 1
ATOM 626 N N . ALA A 1 83 ? 10.709 9.305 -4.931 1.00 71.50 83 ALA A N 1
ATOM 627 C CA . ALA A 1 83 ? 11.178 9.346 -6.315 1.00 71.50 83 ALA A CA 1
ATOM 628 C C . ALA A 1 83 ? 10.019 9.496 -7.322 1.00 71.50 83 ALA A C 1
ATOM 630 O O . ALA A 1 83 ? 10.111 10.312 -8.243 1.00 71.50 83 ALA A O 1
ATOM 631 N N . GLN A 1 84 ? 8.917 8.758 -7.129 1.00 70.00 84 GLN A N 1
ATOM 632 C CA . GLN A 1 84 ? 7.705 8.883 -7.945 1.00 70.00 84 GLN A CA 1
ATOM 633 C C . GLN A 1 84 ? 7.034 10.251 -7.776 1.00 70.00 84 GLN A C 1
ATOM 635 O O . GLN A 1 84 ? 6.668 10.843 -8.789 1.00 70.00 84 GLN A O 1
ATOM 640 N N . ARG A 1 85 ? 6.938 10.791 -6.550 1.00 70.88 85 ARG A N 1
ATOM 641 C CA . ARG A 1 85 ? 6.447 12.158 -6.276 1.00 70.88 85 ARG A CA 1
ATOM 642 C C . ARG A 1 85 ? 7.258 13.190 -7.043 1.00 70.88 85 ARG A C 1
ATOM 644 O O . ARG A 1 85 ? 6.697 13.906 -7.861 1.00 70.88 85 ARG A O 1
ATOM 651 N N . ARG A 1 86 ? 8.587 13.182 -6.887 1.00 75.06 86 ARG A N 1
ATOM 652 C CA . ARG A 1 86 ? 9.491 14.103 -7.599 1.00 75.06 86 ARG A CA 1
ATOM 653 C C . ARG A 1 86 ? 9.342 13.984 -9.116 1.00 75.06 86 ARG A C 1
ATOM 655 O O . ARG A 1 86 ? 9.402 14.983 -9.827 1.00 75.06 86 ARG A O 1
ATOM 662 N N . GLN A 1 87 ? 9.165 12.771 -9.644 1.00 72.94 87 GLN A N 1
ATOM 663 C CA . GLN A 1 87 ? 8.927 12.569 -11.074 1.00 72.94 87 GLN A CA 1
ATOM 664 C C . GLN A 1 87 ? 7.566 13.129 -11.513 1.00 72.94 87 GLN A C 1
ATOM 666 O O . GLN A 1 87 ? 7.493 13.778 -12.555 1.00 72.94 87 GLN A O 1
ATOM 671 N N . MET A 1 88 ? 6.514 12.898 -10.729 1.00 68.56 88 MET A N 1
ATOM 672 C CA . MET A 1 88 ? 5.162 13.396 -10.980 1.00 68.56 88 MET A CA 1
ATOM 673 C C . MET A 1 88 ? 5.118 14.928 -10.938 1.00 68.56 88 MET A C 1
ATOM 675 O O . MET A 1 88 ? 4.613 15.546 -11.867 1.00 68.56 88 MET A O 1
ATOM 679 N N . GLU A 1 89 ? 5.723 15.546 -9.925 1.00 72.62 89 GLU A N 1
ATOM 680 C CA . GLU A 1 89 ? 5.858 17.001 -9.788 1.00 72.62 89 GLU A CA 1
ATOM 681 C C . GLU A 1 89 ? 6.636 17.611 -10.959 1.00 72.62 89 GLU A C 1
ATOM 683 O O . GLU A 1 89 ? 6.224 18.623 -11.517 1.00 72.62 89 GLU A O 1
ATOM 688 N N . ARG A 1 90 ? 7.725 16.970 -11.408 1.00 72.50 90 ARG A N 1
ATOM 689 C CA . ARG A 1 90 ? 8.461 17.400 -12.612 1.00 72.50 90 ARG A CA 1
ATOM 690 C C . ARG A 1 90 ? 7.614 17.323 -13.881 1.00 72.50 90 ARG A C 1
ATOM 692 O O . ARG A 1 90 ? 7.808 18.140 -14.776 1.00 72.50 90 ARG A O 1
ATOM 699 N N . GLN A 1 91 ? 6.726 16.335 -13.987 1.00 64.88 91 GLN A N 1
ATOM 700 C CA . GLN A 1 91 ? 5.805 16.205 -15.119 1.00 64.88 91 GLN A CA 1
ATOM 701 C C . GLN A 1 91 ? 4.693 17.259 -15.059 1.00 64.88 91 GLN A C 1
ATOM 703 O O . GLN A 1 91 ? 4.401 17.873 -16.077 1.00 64.88 91 GLN A O 1
ATOM 708 N N . LEU A 1 92 ? 4.141 17.524 -13.872 1.00 64.75 92 LEU A N 1
ATOM 709 C CA . LEU A 1 92 ? 3.124 18.554 -13.627 1.00 64.75 92 LEU A CA 1
ATOM 710 C C . LEU A 1 92 ? 3.654 19.979 -13.846 1.00 64.75 92 LEU A C 1
ATOM 712 O O . LEU A 1 92 ? 2.980 20.796 -14.464 1.00 64.75 92 LEU A O 1
ATOM 716 N N . ASN A 1 93 ? 4.878 20.271 -13.396 1.00 64.06 93 ASN A N 1
ATOM 717 C CA . ASN A 1 93 ? 5.513 21.585 -13.563 1.00 64.06 93 ASN A CA 1
ATOM 718 C C . ASN A 1 93 ? 5.892 21.887 -15.019 1.00 64.06 93 ASN A C 1
ATOM 720 O O . ASN A 1 93 ? 6.185 23.032 -15.357 1.00 64.06 93 ASN A O 1
ATOM 724 N N . ARG A 1 94 ? 5.870 20.880 -15.900 1.00 64.06 94 ARG A N 1
ATOM 725 C CA . ARG A 1 94 ? 6.109 21.027 -17.337 1.00 64.06 94 ARG A CA 1
ATOM 726 C C . ARG A 1 94 ? 4.808 21.332 -18.093 1.00 64.06 94 ARG A C 1
ATOM 728 O O . ARG A 1 94 ? 4.577 20.717 -19.117 1.00 64.06 94 ARG A O 1
ATOM 735 N N . SER A 1 95 ? 3.970 22.219 -17.552 1.00 50.88 95 SER A N 1
ATOM 736 C CA . SER A 1 95 ? 2.934 23.054 -18.207 1.00 50.88 95 SER A CA 1
ATOM 737 C C . SER A 1 95 ? 2.005 22.495 -19.310 1.00 50.88 95 SER A C 1
ATOM 739 O O . SER A 1 95 ? 1.209 23.262 -19.846 1.00 50.88 95 SER A O 1
ATOM 741 N N . ASP A 1 96 ? 2.011 21.204 -19.625 1.00 62.78 96 ASP A N 1
ATOM 742 C CA . ASP A 1 96 ? 1.084 20.577 -20.568 1.00 62.78 96 ASP A CA 1
ATOM 743 C C . ASP A 1 96 ? -0.030 19.889 -19.758 1.00 62.78 96 ASP A C 1
ATOM 745 O O . ASP A 1 96 ? 0.276 19.121 -18.834 1.00 62.78 96 ASP A O 1
ATOM 749 N N . PRO A 1 97 ? -1.325 20.163 -20.009 1.00 60.62 97 PRO A N 1
ATOM 750 C CA . PRO A 1 97 ? -2.401 19.475 -19.312 1.00 60.62 97 PRO A CA 1
ATOM 751 C C . PRO A 1 97 ? -2.249 17.964 -19.494 1.00 60.62 97 PRO A C 1
ATOM 753 O O . PRO A 1 97 ? -2.406 17.448 -20.599 1.00 60.62 97 PRO A O 1
ATOM 756 N N . LEU A 1 98 ? -1.976 17.260 -18.385 1.00 56.88 98 LEU A N 1
ATOM 757 C CA . LEU A 1 98 ? -1.869 15.800 -18.347 1.00 56.88 98 LEU A CA 1
ATOM 758 C C . LEU A 1 98 ? -3.018 15.192 -19.145 1.00 56.88 98 LEU A C 1
ATOM 760 O O . LEU A 1 98 ? -4.193 15.363 -18.782 1.00 56.88 98 LEU A O 1
ATOM 764 N N . THR A 1 99 ? -2.672 14.470 -20.208 1.00 63.66 99 THR A N 1
ATOM 765 C CA . THR A 1 99 ? -3.654 13.774 -21.033 1.00 63.66 99 THR A CA 1
ATOM 766 C C . THR A 1 99 ? -4.451 12.810 -20.150 1.00 63.66 99 THR A C 1
ATOM 768 O O . THR A 1 99 ? -3.951 12.303 -19.140 1.00 63.66 99 THR A O 1
ATOM 771 N N . ALA A 1 100 ? -5.692 12.486 -20.524 1.00 58.38 100 ALA A N 1
ATOM 772 C CA . ALA A 1 100 ? -6.492 11.490 -19.795 1.00 58.38 100 ALA A CA 1
ATOM 773 C C . ALA A 1 100 ? -5.733 10.155 -19.603 1.00 58.38 100 ALA A C 1
ATOM 775 O O . ALA A 1 100 ? -5.893 9.468 -18.594 1.00 58.38 100 ALA A O 1
ATOM 776 N N . SER A 1 101 ? -4.845 9.824 -20.548 1.00 57.28 101 SER A N 1
ATOM 777 C CA . SER A 1 101 ? -3.973 8.651 -20.494 1.00 57.28 101 SER A CA 1
ATOM 778 C C . SER A 1 101 ? -2.886 8.731 -19.411 1.00 57.28 101 SER A C 1
ATOM 780 O O . SER A 1 101 ? -2.555 7.713 -18.800 1.00 57.28 101 SER A O 1
ATOM 782 N N . GLU A 1 102 ? -2.358 9.924 -19.137 1.00 61.28 102 GLU A N 1
ATOM 783 C CA . GLU A 1 102 ? -1.334 10.164 -18.118 1.00 61.28 102 GLU A CA 1
ATOM 784 C C . GLU A 1 102 ? -1.944 10.261 -16.726 1.00 61.28 102 GLU A C 1
ATOM 786 O O . GLU A 1 102 ? -1.418 9.644 -15.806 1.00 61.28 102 GLU A O 1
ATOM 791 N N . ARG A 1 103 ? -3.114 10.898 -16.579 1.00 59.44 103 ARG A N 1
ATOM 792 C CA . ARG A 1 103 ? -3.876 10.869 -15.315 1.00 59.44 103 ARG A CA 1
ATOM 793 C C . ARG A 1 103 ? -4.176 9.434 -14.888 1.00 59.44 103 ARG A C 1
ATOM 795 O O . ARG A 1 103 ? -3.875 9.038 -13.765 1.00 59.44 103 ARG A O 1
ATOM 802 N N . ARG A 1 104 ? -4.621 8.602 -15.837 1.00 59.19 104 ARG A N 1
ATOM 803 C CA . ARG A 1 104 ? -4.819 7.164 -15.616 1.00 59.19 104 ARG A CA 1
ATOM 804 C C . ARG A 1 104 ? -3.522 6.437 -15.245 1.00 59.19 104 ARG A C 1
ATOM 806 O O . ARG A 1 104 ? -3.586 5.383 -14.629 1.00 59.19 104 ARG A O 1
ATOM 813 N N . ARG A 1 105 ? -2.330 6.912 -15.620 1.00 60.69 105 ARG A N 1
ATOM 814 C CA . ARG A 1 105 ? -1.056 6.287 -15.202 1.00 60.69 105 ARG A CA 1
ATOM 815 C C . ARG A 1 105 ? -0.653 6.626 -13.769 1.00 60.69 105 ARG A C 1
ATOM 817 O O . ARG A 1 105 ? 0.163 5.895 -13.223 1.00 60.69 105 ARG A O 1
ATOM 824 N N . VAL A 1 106 ? -1.195 7.692 -13.192 1.00 66.00 106 VAL A N 1
ATOM 825 C CA . VAL A 1 106 ? -0.865 8.145 -11.834 1.00 66.00 106 VAL A CA 1
ATOM 826 C C . VAL A 1 106 ? -1.850 7.590 -10.799 1.00 66.00 106 VAL A C 1
ATOM 828 O O . VAL A 1 106 ? -1.493 7.439 -9.633 1.00 66.00 106 VAL A O 1
ATOM 831 N N . GLU A 1 107 ? -3.063 7.217 -11.214 1.00 71.75 107 GLU A N 1
ATOM 832 C CA . GLU A 1 107 ? -4.047 6.570 -10.340 1.00 71.75 107 GLU A CA 1
ATOM 833 C C . GLU A 1 107 ? -3.499 5.305 -9.672 1.00 71.75 107 GLU A C 1
ATOM 835 O O . GLU A 1 107 ? -2.938 4.412 -10.314 1.00 71.75 107 GLU A O 1
ATOM 840 N N . GLY A 1 108 ? -3.681 5.253 -8.355 1.00 73.62 108 GLY A N 1
ATOM 841 C CA . GLY A 1 108 ? -3.190 4.197 -7.481 1.00 73.62 108 GLY A CA 1
ATOM 842 C C . GLY A 1 108 ? -1.679 4.094 -7.335 1.00 73.62 108 GLY A C 1
ATOM 843 O O . GLY A 1 108 ? -1.199 3.105 -6.786 1.00 73.62 108 GLY A O 1
ATOM 844 N N . SER A 1 109 ? -0.932 5.100 -7.798 1.00 81.88 109 SER A N 1
ATOM 845 C CA . SER A 1 109 ? 0.495 5.223 -7.509 1.00 81.88 109 SER A CA 1
ATOM 846 C C . SER A 1 109 ? 0.761 5.361 -6.008 1.00 81.88 109 SER A C 1
ATOM 848 O O . SER A 1 109 ? -0.103 5.772 -5.230 1.00 81.88 109 SER A O 1
ATOM 850 N N . LEU A 1 110 ? 1.987 5.032 -5.604 1.00 82.75 110 LEU A N 1
ATOM 851 C CA . LEU A 1 110 ? 2.392 5.036 -4.203 1.00 82.75 110 LEU A CA 1
ATOM 852 C C . LEU A 1 110 ? 2.210 6.398 -3.496 1.00 82.75 110 LEU A C 1
ATOM 854 O O . LEU A 1 110 ? 1.759 6.389 -2.357 1.00 82.75 110 LEU A O 1
ATOM 858 N N . PRO A 1 111 ? 2.441 7.558 -4.146 1.00 83.38 111 PRO A N 1
ATOM 859 C CA . PRO A 1 111 ? 2.133 8.861 -3.554 1.00 83.38 111 PRO A CA 1
ATOM 860 C C . PRO A 1 111 ? 0.662 9.053 -3.169 1.00 83.38 111 PRO A C 1
ATOM 862 O O . PRO A 1 111 ? 0.372 9.604 -2.115 1.00 83.38 111 PRO A O 1
ATOM 865 N N . LEU A 1 112 ? -0.271 8.574 -3.996 1.00 83.31 112 LEU A N 1
ATOM 866 C CA . LEU A 1 112 ? -1.700 8.668 -3.685 1.00 83.31 112 LEU A CA 1
ATOM 867 C C . LEU A 1 112 ? -2.095 7.720 -2.552 1.00 83.31 112 LEU A C 1
ATOM 869 O O . LEU A 1 112 ? -3.008 8.025 -1.788 1.00 83.31 112 LEU A O 1
ATOM 873 N N . ILE A 1 113 ? -1.425 6.569 -2.457 1.00 88.06 113 ILE A N 1
ATOM 874 C CA . ILE A 1 113 ? -1.628 5.635 -1.349 1.00 88.06 113 ILE A CA 1
ATOM 875 C C . ILE A 1 113 ? -1.096 6.240 -0.047 1.00 88.06 113 ILE A C 1
ATOM 877 O O . ILE A 1 113 ? -1.805 6.207 0.952 1.00 88.06 113 ILE A O 1
ATOM 881 N N . ASP A 1 114 ? 0.098 6.839 -0.067 1.00 89.00 114 ASP A N 1
ATOM 882 C CA . ASP A 1 114 ? 0.639 7.601 1.061 1.00 89.00 114 ASP A CA 1
ATOM 883 C C . ASP A 1 114 ? -0.343 8.684 1.513 1.00 89.00 114 ASP A C 1
ATOM 885 O O . ASP A 1 114 ? -0.702 8.716 2.683 1.00 89.00 114 ASP A O 1
ATOM 889 N N . ASP A 1 115 ? -0.788 9.557 0.599 1.00 87.56 115 ASP A N 1
ATOM 890 C CA . ASP A 1 115 ? -1.686 10.669 0.933 1.00 87.56 115 ASP A CA 1
ATOM 891 C C . ASP A 1 115 ? -2.984 10.152 1.565 1.00 87.56 115 ASP A C 1
ATOM 893 O O . ASP A 1 115 ? -3.444 10.695 2.566 1.00 87.56 115 ASP A O 1
ATOM 897 N N . PHE A 1 116 ? -3.533 9.054 1.032 1.00 88.56 116 PHE A N 1
ATOM 898 C CA . PHE A 1 116 ? -4.699 8.399 1.615 1.00 88.56 116 PHE A CA 1
ATOM 899 C C . PHE A 1 116 ? -4.419 7.866 3.024 1.00 88.56 116 PHE A C 1
ATOM 901 O O . PHE A 1 116 ? -5.156 8.193 3.950 1.00 88.56 116 PHE A O 1
ATOM 908 N N . VAL A 1 117 ? -3.352 7.085 3.209 1.00 90.38 117 VAL A N 1
ATOM 909 C CA . VAL A 1 117 ? -2.998 6.525 4.522 1.00 90.38 117 VAL A CA 1
ATOM 910 C C . VAL A 1 117 ? -2.738 7.638 5.540 1.00 90.38 117 VAL A C 1
ATOM 912 O O . VAL A 1 117 ? -3.156 7.517 6.687 1.00 90.38 117 VAL A O 1
ATOM 915 N N . MET A 1 118 ? -2.102 8.737 5.128 1.00 89.75 118 MET A N 1
ATOM 916 C CA . MET A 1 118 ? -1.861 9.891 5.997 1.00 89.75 118 MET A CA 1
ATOM 917 C C . MET A 1 118 ? -3.140 10.670 6.328 1.00 89.75 118 MET A C 1
ATOM 919 O O . MET A 1 118 ? -3.178 11.328 7.363 1.00 89.75 118 MET A O 1
ATOM 923 N N . SER A 1 119 ? -4.161 10.605 5.467 1.00 89.06 119 SER A N 1
ATOM 924 C CA . SER A 1 119 ? -5.461 11.254 5.684 1.00 89.06 119 SER A CA 1
ATOM 925 C C . SER A 1 119 ? -6.417 10.465 6.582 1.00 89.06 119 SER A C 1
ATOM 927 O O . SER A 1 119 ? -7.449 11.005 6.963 1.00 89.06 119 SER A O 1
ATOM 929 N N . LEU A 1 120 ? -6.099 9.205 6.905 1.00 88.00 120 LEU A N 1
ATOM 930 C CA . LEU A 1 120 ? -6.904 8.401 7.823 1.00 88.00 120 LEU A CA 1
ATOM 931 C C . LEU A 1 120 ? -6.746 8.920 9.252 1.00 88.00 120 LEU A C 1
ATOM 933 O O . LEU A 1 120 ? -5.634 8.956 9.792 1.00 88.00 120 LEU A O 1
ATOM 937 N N . HIS A 1 121 ? -7.869 9.254 9.878 1.00 79.19 121 HIS A N 1
ATOM 938 C CA . HIS A 1 121 ? -7.921 9.745 11.249 1.00 79.19 121 HIS A CA 1
ATOM 939 C C . HIS A 1 121 ? -8.739 8.810 12.149 1.00 79.19 121 HIS A C 1
ATOM 941 O O . HIS A 1 121 ? -9.439 7.907 11.698 1.00 79.19 121 HIS A O 1
ATOM 947 N N . ALA A 1 122 ? -8.658 9.019 13.465 1.00 66.44 122 ALA A N 1
ATOM 948 C CA . ALA A 1 122 ? -9.292 8.151 14.461 1.00 66.44 122 ALA A CA 1
ATOM 949 C C . ALA A 1 122 ? -10.836 8.118 14.402 1.00 66.44 122 ALA A C 1
ATOM 951 O O . ALA A 1 122 ? -11.451 7.341 15.120 1.00 66.44 122 ALA A O 1
ATOM 952 N N . THR A 1 123 ? -11.483 8.951 13.588 1.00 59.97 123 THR A N 1
ATOM 953 C CA . THR A 1 123 ? -12.948 8.989 13.438 1.00 59.97 123 THR A CA 1
ATOM 954 C C . THR A 1 123 ? -13.465 8.182 12.251 1.00 59.97 123 THR A C 1
ATOM 956 O O . THR A 1 123 ? -14.676 8.050 12.096 1.00 59.97 123 THR A O 1
ATOM 959 N N . ASP A 1 124 ? -12.570 7.660 11.416 1.00 69.31 124 ASP A N 1
ATOM 960 C CA . ASP A 1 124 ? -12.938 6.934 10.207 1.00 69.31 124 ASP A CA 1
ATOM 961 C C . ASP A 1 124 ? -13.244 5.459 10.507 1.00 69.31 124 ASP A C 1
ATOM 963 O O . ASP A 1 124 ? -12.833 4.909 11.530 1.00 69.31 124 ASP A O 1
ATOM 967 N N . GLU A 1 125 ? -13.947 4.786 9.590 1.00 79.94 125 GLU A N 1
ATOM 968 C CA . GLU A 1 125 ? -14.189 3.335 9.688 1.00 79.94 125 GLU A CA 1
ATOM 969 C C . GLU A 1 125 ? -12.888 2.513 9.646 1.00 79.94 125 GLU A C 1
ATOM 971 O O . GLU A 1 125 ? -12.847 1.380 10.130 1.00 79.94 125 GLU A O 1
ATOM 976 N N . ALA A 1 126 ? -11.827 3.099 9.085 1.00 88.00 126 ALA A N 1
ATOM 977 C CA . ALA A 1 126 ? -10.461 2.618 9.184 1.00 88.00 126 ALA A CA 1
ATOM 978 C C . ALA A 1 126 ? -9.610 3.657 9.909 1.00 88.00 126 ALA A C 1
ATOM 980 O O . ALA A 1 126 ? -9.446 4.776 9.433 1.00 88.00 126 ALA A O 1
ATOM 981 N N . GLN A 1 127 ? -9.045 3.278 11.047 1.00 90.62 127 GLN A N 1
ATOM 982 C CA . GLN A 1 127 ? -8.362 4.199 11.942 1.00 90.62 127 GLN A CA 1
ATOM 983 C C . GLN A 1 127 ? -6.860 3.995 11.856 1.00 90.62 127 GLN A C 1
ATOM 985 O O . GLN A 1 127 ? -6.365 2.886 12.064 1.00 90.62 127 GLN A O 1
ATOM 990 N N . ARG A 1 128 ? -6.122 5.077 11.595 1.00 94.00 128 ARG A N 1
ATOM 991 C CA . ARG A 1 128 ? -4.670 5.092 11.766 1.00 94.00 128 ARG A CA 1
ATOM 992 C C . ARG A 1 128 ? -4.328 5.383 13.225 1.00 94.00 128 ARG A C 1
ATOM 994 O O . ARG A 1 128 ? -4.684 6.427 13.768 1.00 94.00 128 ARG A O 1
ATOM 1001 N N . GLU A 1 129 ? -3.589 4.479 13.851 1.00 93.19 129 GLU A N 1
ATOM 1002 C CA . GLU A 1 129 ? -3.139 4.604 15.234 1.00 93.19 129 GLU A CA 1
ATOM 1003 C C . GLU A 1 129 ? -1.851 5.431 15.308 1.00 93.19 129 GLU A C 1
ATOM 1005 O O . GLU A 1 129 ? -0.752 4.901 15.465 1.00 93.19 129 GLU A O 1
ATOM 1010 N N . GLU A 1 130 ? -1.979 6.756 15.204 1.00 91.50 130 GLU A N 1
ATOM 1011 C CA . GLU A 1 130 ? -0.838 7.691 15.178 1.00 91.50 130 GLU A CA 1
ATOM 1012 C C . GLU A 1 130 ? 0.100 7.538 16.383 1.00 91.50 130 GLU A C 1
ATOM 1014 O O . GLU A 1 130 ? 1.312 7.698 16.263 1.00 91.50 130 GLU A O 1
ATOM 1019 N N . ARG A 1 131 ? -0.441 7.158 17.546 1.00 93.50 131 ARG A N 1
ATOM 1020 C CA . ARG A 1 131 ? 0.341 6.914 18.770 1.00 93.50 131 ARG A CA 1
ATOM 1021 C C . ARG A 1 131 ? 1.257 5.693 18.680 1.00 93.50 131 ARG A C 1
ATOM 1023 O O . ARG A 1 131 ? 2.193 5.602 19.467 1.00 93.50 131 ARG A O 1
ATOM 1030 N N . LEU A 1 132 ? 0.968 4.758 17.776 1.00 95.00 132 LEU A N 1
ATOM 1031 C CA . LEU A 1 132 ? 1.759 3.546 17.567 1.00 95.00 132 LEU A CA 1
ATOM 1032 C C . LEU A 1 132 ? 2.774 3.693 16.433 1.00 95.00 132 LEU A C 1
ATOM 1034 O O . LEU A 1 132 ? 3.531 2.758 16.186 1.00 95.00 132 LEU A O 1
ATOM 1038 N N . GLN A 1 133 ? 2.805 4.831 15.732 1.00 94.50 133 GLN A N 1
ATOM 1039 C CA . GLN A 1 133 ? 3.742 5.014 14.631 1.00 94.50 133 GLN A CA 1
ATOM 1040 C C . GLN A 1 133 ? 5.191 4.845 15.112 1.00 94.50 133 GLN A C 1
ATOM 1042 O O . GLN A 1 133 ? 5.582 5.347 16.168 1.00 94.50 133 GLN A O 1
ATOM 1047 N N . MET A 1 134 ? 6.001 4.156 14.314 1.00 95.88 134 MET A N 1
ATOM 1048 C CA . MET A 1 134 ? 7.381 3.837 14.667 1.00 95.88 134 MET A CA 1
ATOM 1049 C C . MET A 1 134 ? 8.313 4.271 13.545 1.00 95.88 134 MET A C 1
ATOM 1051 O O . MET A 1 134 ? 8.262 3.731 12.442 1.00 95.88 134 MET A O 1
ATOM 1055 N N . PHE A 1 135 ? 9.190 5.230 13.827 1.00 95.31 135 PHE A N 1
ATOM 1056 C CA . PHE A 1 135 ? 10.277 5.563 12.914 1.00 95.31 135 PHE A CA 1
ATOM 1057 C C . PHE A 1 135 ? 11.369 4.490 12.992 1.00 95.31 135 PHE A C 1
ATOM 1059 O O . PHE A 1 135 ? 11.769 4.092 14.084 1.00 95.31 135 PHE A O 1
ATOM 1066 N N . VAL A 1 136 ? 11.842 4.032 11.835 1.00 93.69 136 VAL A N 1
ATOM 1067 C CA . VAL A 1 136 ? 12.902 3.029 11.687 1.00 93.69 136 VAL A CA 1
ATOM 1068 C C . VAL A 1 136 ? 14.086 3.692 10.975 1.00 93.69 136 VAL A C 1
ATOM 1070 O O . VAL A 1 136 ? 14.086 3.766 9.739 1.00 93.69 136 VAL A O 1
ATOM 1073 N N . PRO A 1 137 ? 15.081 4.210 11.722 1.00 90.06 137 PRO A N 1
ATOM 1074 C CA . PRO A 1 137 ? 16.208 4.951 11.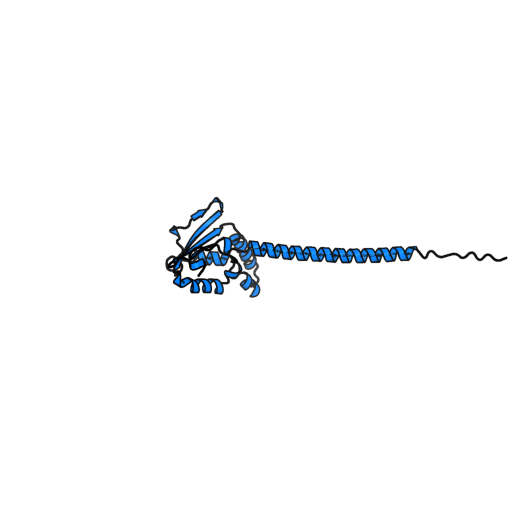158 1.00 90.06 137 PRO A CA 1
ATOM 1075 C C . PRO A 1 137 ? 16.994 4.160 10.111 1.00 90.06 137 PRO A C 1
ATOM 1077 O O . PRO A 1 137 ? 17.362 4.704 9.073 1.00 90.06 137 PRO A O 1
ATOM 1080 N N . GLU A 1 138 ? 17.194 2.864 10.343 1.00 89.81 138 GLU A N 1
ATOM 1081 C CA . GLU A 1 138 ? 17.973 1.970 9.481 1.00 89.81 138 GLU A CA 1
ATOM 1082 C C . GLU A 1 138 ? 17.337 1.800 8.097 1.00 89.81 138 GLU A C 1
ATOM 1084 O O . GLU A 1 138 ? 18.026 1.507 7.121 1.00 89.81 138 GLU A O 1
ATOM 1089 N N . LEU A 1 139 ? 16.017 1.991 8.012 1.00 86.00 139 LEU A N 1
ATOM 1090 C CA . LEU A 1 139 ? 15.250 1.921 6.770 1.00 86.00 139 LEU A CA 1
ATOM 1091 C C . LEU A 1 139 ? 14.853 3.304 6.235 1.00 86.00 139 LEU A C 1
ATOM 1093 O O . LEU A 1 139 ? 14.261 3.385 5.157 1.00 86.00 139 LEU A O 1
ATOM 1097 N N . GLY A 1 140 ? 15.153 4.384 6.965 1.00 88.69 140 GLY A N 1
ATOM 1098 C CA . GLY A 1 140 ? 14.809 5.752 6.576 1.00 88.69 140 GLY A CA 1
ATOM 1099 C C . GLY A 1 140 ? 13.307 5.949 6.347 1.00 88.69 140 GLY A C 1
ATOM 1100 O O . GLY A 1 140 ? 12.895 6.511 5.327 1.00 88.69 140 GLY A O 1
ATOM 1101 N N . GLY A 1 141 ? 12.465 5.432 7.244 1.00 91.94 141 GLY A N 1
ATOM 1102 C CA . GLY A 1 141 ? 11.013 5.504 7.078 1.00 91.94 141 GLY A CA 1
ATOM 1103 C C . GLY A 1 141 ? 10.225 5.235 8.351 1.00 91.94 141 GLY A C 1
ATOM 1104 O O . GLY A 1 141 ? 10.789 4.917 9.393 1.00 91.94 141 GLY A O 1
ATOM 1105 N N . THR A 1 142 ? 8.906 5.353 8.246 1.00 94.69 142 THR A N 1
ATOM 1106 C CA . THR A 1 142 ? 7.969 5.217 9.364 1.00 94.69 142 THR A CA 1
ATOM 1107 C C . THR A 1 142 ? 7.009 4.067 9.109 1.00 94.69 142 THR A C 1
ATOM 1109 O O . THR A 1 142 ? 6.426 3.951 8.031 1.00 94.69 142 THR A O 1
ATOM 1112 N N . ILE A 1 143 ? 6.831 3.222 10.116 1.00 96.00 143 ILE A N 1
ATOM 1113 C CA . ILE A 1 143 ? 5.793 2.202 10.166 1.00 96.00 143 ILE A CA 1
ATOM 1114 C C . ILE A 1 143 ? 4.532 2.829 10.760 1.00 96.00 143 ILE A C 1
ATOM 1116 O O . ILE A 1 143 ? 4.558 3.377 11.861 1.00 96.00 143 ILE A O 1
ATOM 1120 N N . HIS A 1 144 ? 3.430 2.713 10.029 1.00 95.88 144 HIS A N 1
ATOM 1121 C CA . HIS A 1 144 ? 2.094 3.141 10.424 1.00 95.88 144 HIS A CA 1
ATOM 1122 C C . HIS A 1 144 ? 1.228 1.921 10.722 1.00 95.88 144 HIS A C 1
ATOM 1124 O O . HIS A 1 144 ? 1.285 0.924 9.997 1.00 95.88 144 HIS A O 1
ATOM 1130 N N . PHE A 1 145 ? 0.402 2.021 11.760 1.00 96.69 145 PHE A N 1
ATOM 1131 C CA . PHE A 1 145 ? -0.549 0.985 12.153 1.00 96.69 145 PHE A CA 1
ATOM 1132 C C . PHE A 1 145 ? -1.963 1.465 11.863 1.00 96.69 145 PHE A C 1
ATOM 1134 O O . PHE A 1 145 ? -2.324 2.591 12.201 1.00 96.69 145 PHE A O 1
ATOM 1141 N N . ILE A 1 146 ? -2.746 0.621 11.204 1.00 95.81 146 ILE A N 1
ATOM 1142 C CA . ILE A 1 146 ? -4.127 0.896 10.824 1.00 95.81 146 ILE A CA 1
ATOM 1143 C C . ILE A 1 146 ? -4.984 -0.282 11.260 1.00 95.81 146 ILE A C 1
ATOM 1145 O O . ILE A 1 146 ? -4.581 -1.435 11.103 1.00 95.81 146 ILE A O 1
ATOM 1149 N N . ASN A 1 147 ? -6.181 -0.015 11.759 1.00 95.06 147 ASN A N 1
ATOM 1150 C CA . ASN A 1 147 ? -7.159 -1.049 12.061 1.00 95.06 147 ASN A CA 1
ATOM 1151 C C . ASN A 1 147 ? -8.527 -0.702 11.463 1.00 95.06 147 ASN A C 1
ATOM 1153 O O . ASN A 1 147 ? -8.834 0.462 11.216 1.00 95.06 147 ASN A O 1
ATOM 1157 N N . PHE A 1 148 ? -9.326 -1.726 11.181 1.00 94.88 148 PHE A N 1
ATOM 1158 C CA . PHE A 1 148 ? -10.721 -1.580 10.771 1.00 94.88 148 PHE A CA 1
ATOM 1159 C C . PHE A 1 148 ? -11.504 -2.859 11.103 1.00 94.88 148 PHE A C 1
ATOM 1161 O O . PHE A 1 148 ? -10.913 -3.944 11.174 1.00 94.88 148 PHE A O 1
ATOM 1168 N N . PRO A 1 149 ? -12.831 -2.787 11.313 1.00 95.44 149 PRO A N 1
ATOM 1169 C CA . PRO A 1 149 ? -13.640 -3.976 11.567 1.00 95.44 149 PRO A CA 1
ATOM 1170 C C . PRO A 1 149 ? -13.553 -4.976 10.406 1.00 95.44 149 PRO A C 1
ATOM 1172 O O . PRO A 1 149 ? -13.750 -4.602 9.252 1.00 95.44 149 PRO A O 1
ATOM 1175 N N . THR A 1 150 ? -13.350 -6.268 10.686 1.00 96.12 150 THR A N 1
ATOM 1176 C CA . THR A 1 150 ? -13.299 -7.313 9.641 1.00 96.12 150 THR A CA 1
ATOM 1177 C C . THR A 1 150 ? -14.587 -7.350 8.813 1.00 96.12 150 THR A C 1
ATOM 1179 O O . THR A 1 150 ? -14.547 -7.619 7.617 1.00 96.12 150 THR A O 1
ATOM 1182 N N . ALA A 1 151 ? -15.734 -7.014 9.415 1.00 95.56 151 ALA A N 1
ATOM 1183 C CA . ALA A 1 151 ? -17.018 -6.926 8.715 1.00 95.56 151 ALA A CA 1
ATOM 1184 C C . ALA A 1 151 ? -17.027 -5.904 7.557 1.00 95.56 151 ALA A C 1
ATOM 1186 O O . ALA A 1 151 ? -17.874 -5.996 6.677 1.00 95.56 151 ALA A O 1
ATOM 1187 N N . LYS A 1 152 ? -16.080 -4.957 7.538 1.00 93.19 152 LYS A N 1
ATOM 1188 C CA . LYS A 1 152 ? -15.918 -3.932 6.498 1.00 93.19 152 LYS A CA 1
ATOM 1189 C C . LYS A 1 152 ? -14.937 -4.329 5.391 1.00 93.19 152 LYS A C 1
ATOM 1191 O O . LYS A 1 152 ? -14.666 -3.528 4.500 1.00 93.19 152 LYS A O 1
ATOM 1196 N N . MET A 1 153 ? -14.398 -5.551 5.411 1.00 92.06 153 MET A N 1
ATOM 1197 C CA . MET A 1 153 ? -13.371 -5.988 4.455 1.00 92.06 153 MET A CA 1
ATOM 1198 C C . MET A 1 153 ? -13.827 -5.890 2.990 1.00 92.06 153 MET A C 1
ATOM 1200 O O . MET A 1 153 ? -13.028 -5.523 2.124 1.00 92.06 153 MET A O 1
ATOM 1204 N N . ASP A 1 154 ? -15.107 -6.147 2.709 1.00 92.19 154 ASP A N 1
ATOM 1205 C CA . ASP A 1 154 ? -15.671 -6.007 1.363 1.00 92.19 154 ASP A CA 1
ATOM 1206 C C . ASP A 1 154 ? -15.642 -4.549 0.893 1.00 92.19 154 ASP A C 1
ATOM 1208 O O . ASP A 1 154 ? -15.175 -4.263 -0.209 1.00 92.19 154 ASP A O 1
ATOM 1212 N N . GLU A 1 155 ? -16.051 -3.611 1.752 1.00 92.12 155 GLU A N 1
ATOM 1213 C CA . GLU A 1 155 ? -16.028 -2.171 1.467 1.00 92.12 155 GLU A CA 1
ATOM 1214 C C . GLU A 1 155 ? -14.597 -1.668 1.232 1.00 92.12 155 GLU A C 1
ATOM 1216 O O . GLU A 1 155 ? -14.342 -0.930 0.277 1.00 92.12 155 GLU A O 1
ATOM 1221 N N . ILE A 1 156 ? -13.640 -2.127 2.046 1.00 89.50 156 ILE A N 1
ATOM 1222 C CA . ILE A 1 156 ? -12.213 -1.810 1.889 1.00 89.50 156 ILE A CA 1
ATOM 1223 C C . ILE A 1 156 ? -11.665 -2.361 0.568 1.00 89.50 156 ILE A C 1
ATOM 1225 O O . ILE A 1 156 ? -10.966 -1.653 -0.165 1.00 89.50 156 ILE A O 1
ATOM 1229 N N . THR A 1 157 ? -12.005 -3.600 0.216 1.00 89.50 157 THR A N 1
ATOM 1230 C CA . THR A 1 157 ? -11.597 -4.211 -1.058 1.00 89.50 157 THR A CA 1
ATOM 1231 C C . THR A 1 157 ? -12.158 -3.425 -2.243 1.00 89.50 157 THR A C 1
ATOM 1233 O O . THR A 1 157 ? -11.449 -3.133 -3.215 1.00 89.50 157 THR A O 1
ATOM 1236 N N . ASP A 1 158 ? -13.416 -3.004 -2.144 1.00 91.12 158 ASP A N 1
ATOM 1237 C CA . ASP A 1 158 ? -14.072 -2.185 -3.152 1.00 91.12 158 ASP A CA 1
ATOM 1238 C C . ASP A 1 158 ? -13.446 -0.792 -3.276 1.00 91.12 158 ASP A C 1
ATOM 1240 O O . ASP A 1 158 ? -13.251 -0.288 -4.388 1.00 91.12 158 ASP A O 1
ATOM 1244 N N . PHE A 1 159 ? -13.059 -0.187 -2.154 1.00 88.06 159 PHE A N 1
ATOM 1245 C CA . PHE A 1 159 ? -12.338 1.079 -2.118 1.00 88.06 159 PHE A CA 1
ATOM 1246 C C . PHE A 1 159 ? -10.984 0.982 -2.845 1.00 88.06 159 PHE A C 1
ATOM 1248 O O . PHE A 1 159 ? -10.702 1.774 -3.754 1.00 88.06 159 PHE A O 1
ATOM 1255 N N . VAL A 1 160 ? -10.182 -0.043 -2.526 1.00 87.56 160 VAL A N 1
ATOM 1256 C CA . VAL A 1 160 ? -8.887 -0.342 -3.174 1.00 87.56 160 VAL A CA 1
ATOM 1257 C C . VAL A 1 160 ? -9.053 -0.541 -4.685 1.00 87.56 160 VAL A C 1
ATOM 1259 O O . VAL A 1 160 ? -8.226 -0.083 -5.488 1.00 87.56 160 VAL A O 1
ATOM 1262 N N . ARG A 1 161 ? -10.141 -1.198 -5.104 1.00 88.81 161 ARG A N 1
ATOM 1263 C CA . ARG A 1 161 ? -10.482 -1.399 -6.517 1.00 88.81 161 ARG A CA 1
ATOM 1264 C C . ARG A 1 161 ? -10.792 -0.074 -7.215 1.00 88.81 161 ARG A C 1
ATOM 1266 O O . ARG A 1 161 ? -10.185 0.207 -8.248 1.00 88.81 161 ARG A O 1
ATOM 1273 N N . ARG A 1 162 ? -11.681 0.750 -6.647 1.00 88.19 162 ARG A N 1
ATOM 1274 C CA . ARG A 1 162 ? -12.138 2.027 -7.237 1.00 88.19 162 ARG A CA 1
ATOM 1275 C C . ARG A 1 162 ? -11.035 3.080 -7.337 1.00 88.19 162 ARG A C 1
ATOM 1277 O O . ARG A 1 162 ? -11.042 3.866 -8.277 1.00 88.19 162 ARG A O 1
ATOM 1284 N N . ARG A 1 163 ? -10.075 3.090 -6.405 1.00 83.94 163 ARG A N 1
ATOM 1285 C CA . ARG A 1 163 ? -8.907 3.995 -6.435 1.00 83.94 163 ARG A CA 1
ATOM 1286 C C . ARG A 1 163 ? -7.710 3.439 -7.211 1.00 83.94 163 ARG A C 1
ATOM 1288 O O . ARG A 1 163 ? -6.657 4.070 -7.252 1.00 83.94 163 ARG A O 1
ATOM 1295 N N . PHE A 1 164 ? -7.866 2.272 -7.839 1.00 86.38 164 PHE A N 1
ATOM 1296 C CA . PHE A 1 164 ? -6.835 1.597 -8.629 1.00 86.38 164 PHE A CA 1
ATOM 1297 C C . PHE A 1 164 ? -5.551 1.231 -7.865 1.00 86.38 164 PHE A C 1
ATOM 1299 O O . PHE A 1 164 ? -4.520 0.968 -8.485 1.00 86.38 164 PHE A O 1
ATOM 1306 N N . PHE A 1 165 ? -5.601 1.134 -6.533 1.00 85.81 165 PHE A N 1
ATOM 1307 C CA . PHE A 1 165 ? -4.438 0.800 -5.692 1.00 85.81 165 PHE A CA 1
ATOM 1308 C C . PHE A 1 165 ? -3.877 -0.596 -6.027 1.00 85.81 165 PHE A C 1
ATOM 1310 O O . PHE A 1 165 ? -2.666 -0.813 -6.064 1.00 85.81 165 PHE A O 1
ATOM 1317 N N . HIS A 1 166 ? -4.754 -1.519 -6.432 1.00 84.88 166 HIS A N 1
ATOM 1318 C CA . HIS A 1 166 ? -4.409 -2.858 -6.929 1.00 84.88 166 HIS A CA 1
ATOM 1319 C C . HIS A 1 166 ? -3.485 -2.873 -8.168 1.00 84.88 166 HIS A C 1
ATOM 132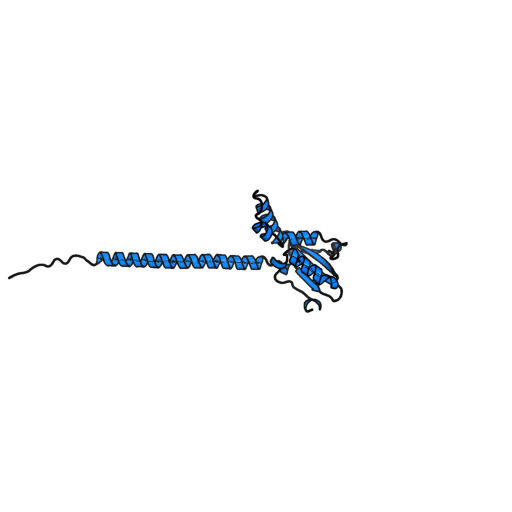1 O O . HIS A 1 166 ? -2.932 -3.913 -8.535 1.00 84.88 166 HIS A O 1
ATOM 1327 N N . ARG A 1 167 ? -3.300 -1.745 -8.872 1.00 83.88 167 ARG A N 1
ATOM 1328 C CA . ARG A 1 167 ? -2.405 -1.699 -10.039 1.00 83.88 167 ARG A CA 1
ATOM 132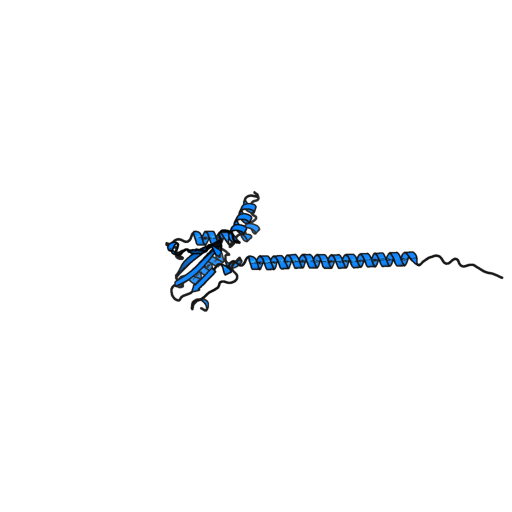9 C C . ARG A 1 167 ? -0.951 -1.920 -9.653 1.00 83.88 167 ARG A C 1
ATOM 1331 O O . ARG A 1 167 ? -0.254 -2.634 -10.381 1.00 83.88 167 ARG A O 1
ATOM 1338 N N . TYR A 1 168 ? -0.538 -1.351 -8.525 1.00 79.75 168 TYR A N 1
ATOM 1339 C CA . TYR A 1 168 ? 0.841 -1.371 -8.037 1.00 79.75 168 TYR A CA 1
ATOM 1340 C C . TYR A 1 168 ? 1.034 -2.299 -6.838 1.00 79.75 168 TYR A C 1
ATOM 1342 O O . TYR A 1 168 ? 2.166 -2.573 -6.474 1.00 79.75 168 TYR A O 1
ATOM 1350 N N . ILE A 1 169 ? -0.044 -2.852 -6.286 1.00 86.19 169 ILE A N 1
ATOM 1351 C CA . ILE A 1 169 ? -0.005 -3.882 -5.247 1.00 86.19 169 ILE A CA 1
ATOM 1352 C C . ILE A 1 169 ? -0.290 -5.234 -5.908 1.00 86.19 169 ILE A C 1
ATOM 1354 O O . ILE A 1 169 ? -1.425 -5.498 -6.302 1.00 86.19 169 ILE A O 1
ATOM 1358 N N . LYS A 1 170 ? 0.724 -6.094 -6.070 1.00 84.31 170 LYS A N 1
ATOM 1359 C CA . LYS A 1 170 ? 0.522 -7.445 -6.639 1.00 84.31 170 LYS A CA 1
ATOM 1360 C C . LYS A 1 170 ? 0.348 -8.514 -5.581 1.00 84.31 170 LYS A C 1
ATOM 1362 O O . LYS A 1 170 ? -0.406 -9.458 -5.803 1.00 84.31 170 LYS A O 1
ATOM 1367 N N . LYS A 1 171 ? 1.073 -8.396 -4.471 1.00 88.81 171 LYS A N 1
ATOM 1368 C CA . LYS A 1 171 ? 1.029 -9.343 -3.356 1.00 88.81 171 LYS A CA 1
ATOM 1369 C C . LYS A 1 171 ? 1.218 -8.597 -2.046 1.00 88.81 171 LYS A C 1
ATOM 1371 O O . LYS A 1 171 ? 2.123 -7.778 -1.948 1.00 88.81 171 LYS A O 1
ATOM 1376 N N . ILE A 1 172 ? 0.404 -8.925 -1.053 1.00 91.56 172 ILE A N 1
ATOM 1377 C CA . ILE A 1 172 ? 0.560 -8.457 0.326 1.00 91.56 172 ILE A CA 1
ATOM 1378 C C . ILE A 1 172 ? 0.829 -9.682 1.195 1.00 91.56 172 ILE A C 1
ATOM 1380 O O . ILE A 1 172 ? 0.227 -10.737 0.981 1.00 91.56 172 ILE A O 1
ATOM 1384 N N . ALA A 1 173 ? 1.742 -9.555 2.157 1.00 94.62 173 ALA A N 1
ATOM 1385 C CA . ALA A 1 173 ? 1.896 -10.563 3.195 1.00 94.62 173 ALA A CA 1
ATOM 1386 C C . ALA A 1 173 ? 0.679 -10.497 4.126 1.00 94.62 173 ALA A C 1
ATOM 1388 O O . ALA A 1 173 ? 0.435 -9.462 4.747 1.00 94.62 173 ALA A O 1
ATOM 1389 N N . CYS A 1 174 ? -0.088 -11.586 4.196 1.00 96.75 174 CYS A N 1
ATOM 1390 C CA . CYS A 1 174 ? -1.322 -11.648 4.969 1.00 96.75 174 CYS A CA 1
ATOM 1391 C C . CYS A 1 174 ? -1.300 -12.815 5.963 1.00 96.75 174 CYS A C 1
ATOM 1393 O O . CYS A 1 174 ? -0.813 -13.897 5.635 1.00 96.75 174 CYS A O 1
ATOM 1395 N N . THR A 1 175 ? -1.845 -12.596 7.157 1.00 97.19 175 THR A N 1
ATOM 1396 C CA . THR A 1 175 ? -2.055 -13.604 8.206 1.00 97.19 175 THR A CA 1
ATOM 1397 C C . THR A 1 175 ? -3.480 -13.512 8.768 1.00 97.19 175 THR A C 1
ATOM 1399 O O . THR A 1 175 ? -4.289 -12.705 8.301 1.00 97.19 175 THR A O 1
ATOM 1402 N N . GLY A 1 176 ? -3.795 -14.361 9.745 1.00 96.62 176 GLY A N 1
ATOM 1403 C CA . GLY A 1 176 ? -5.120 -14.485 10.345 1.00 96.62 176 GLY A CA 1
ATOM 1404 C C . GLY A 1 176 ? -6.029 -15.447 9.576 1.00 96.62 176 GLY A C 1
ATOM 1405 O O . GLY A 1 176 ? -5.787 -15.785 8.417 1.00 96.62 176 GLY A O 1
ATOM 1406 N N . GLY A 1 177 ? -7.095 -15.918 10.230 1.00 95.94 177 GLY A N 1
ATOM 1407 C CA . GLY A 1 177 ? -8.050 -16.845 9.608 1.00 95.94 177 GLY A CA 1
ATOM 1408 C C . GLY A 1 177 ? -8.776 -16.238 8.402 1.00 95.94 177 GLY A C 1
ATOM 1409 O O . GLY A 1 177 ? -9.106 -16.950 7.458 1.00 95.94 177 GLY A O 1
ATOM 1410 N N . GLY A 1 178 ? -8.963 -14.915 8.395 1.00 95.31 178 GLY A N 1
ATOM 1411 C CA . GLY A 1 178 ? -9.570 -14.191 7.283 1.00 95.31 178 GLY A CA 1
ATOM 1412 C C . GLY A 1 178 ? -8.680 -14.062 6.046 1.00 95.31 178 GLY A C 1
ATOM 1413 O O . GLY A 1 178 ? -9.177 -13.660 5.009 1.00 95.31 178 GLY A O 1
ATOM 1414 N N . ALA A 1 179 ? -7.392 -14.421 6.115 1.00 94.12 179 ALA A N 1
ATOM 1415 C CA . ALA A 1 179 ? -6.548 -14.501 4.921 1.00 94.12 179 ALA A CA 1
ATOM 1416 C C . ALA A 1 179 ? -6.933 -15.679 4.007 1.00 94.12 179 ALA A C 1
ATOM 1418 O O . ALA A 1 179 ? -6.668 -15.642 2.808 1.00 94.12 179 ALA A O 1
ATOM 1419 N N . PHE A 1 180 ? -7.513 -16.735 4.589 1.00 94.00 180 PHE A N 1
ATOM 1420 C CA . PHE A 1 180 ? -7.970 -17.926 3.868 1.00 94.00 180 PHE A CA 1
ATOM 1421 C C . PHE A 1 180 ? -9.451 -17.876 3.491 1.00 94.00 180 PHE A C 1
ATOM 1423 O O . PHE A 1 180 ? -9.838 -18.531 2.525 1.00 94.00 180 PHE A O 1
ATOM 1430 N N . LYS A 1 181 ? -10.262 -17.186 4.300 1.00 90.44 181 LYS A N 1
ATOM 1431 C CA . LYS A 1 181 ? -11.710 -17.048 4.115 1.00 90.44 181 LYS A CA 1
ATOM 1432 C C . LYS A 1 181 ? -12.025 -16.196 2.890 1.00 90.44 181 LYS A C 1
ATOM 1434 O O . LYS A 1 181 ? -12.966 -16.588 2.168 1.00 90.44 181 LYS A O 1
#